Protein 1JUG (pdb70)

Radius of gyration: 13.47 Å; Cα contacts (8 Å, |Δi|>4): 226; chains: 1; bounding box: 31×28×38 Å

Sequence (125 aa):
KILKKQELCKNLVAQGMNGYQHITLPNWVCTAFHESSYNTRATNHHNTDGSTDYGILQINSRYWCHDGKTPGSKNACNISCSKLLDDDITDDLKCAKKIAGEAKGLTPWVAWKSKCRGHDLSKFKC

Solvent-accessible surface area: 6586 Å² total; per-residue (Å²): 93,102,6,150,67,100,60,3,5,161,37,2,86,76,36,46,0,89,39,68,59,168,12,67,19,33,27,2,0,1,0,2,80,59,36,10,61,24,43,0,152,21,78,78,125,40,153,73,20,1,8,25,18,0,1,5,20,2,24,0,59,101,38,0,87,38,59,132,14,79,44,45,133,45,41,25,126,26,53,1,74,102,0,45,53,73,84,4,36,37,2,0,111,6,0,64,89,7,0,26,109,43,151,14,7,68,64,12,107,11,27,95,69,113,2,166,85,98,104,39,80,172,23,140,54

Foldseek 3Di:
DQDDLVVVVVLCVVLVNDCLLYDHQLLVQQQLCQVAVSQLQDKDADPQRWMFGGSNRHIQQEDAPDPGGPNGNNNLVYHSVVSNDPDCNSVSVSVSVVCVVVSHDVVRPSSVVPPVPDDSPVNDD

Nearest PDB structures (foldseek):
  1jug-assembly1_A  TM=1.008E+00  e=1.472E-25  Tachyglossus aculeatus
  2war-assembly1_A  TM=9.709E-01  e=1.473E-15  Gallus gallus
  3ok0-assembly1_A  TM=9.715E-01  e=1.984E-15  Gallus gallus
  1ghl-assembly1_A  TM=9.747E-01  e=3.597E-15  Phasianus colchicus
  1ndg-assembly1_C  TM=9.599E-01  e=1.869E-15  Gallus gallus

Secondary structure (DSSP, 8-state):
-B--HHHHHHHHHHTT-TTBTTB-HHHHHHHHHHHHTTBTT-EEE-TTS-EEETTTTEETTTT-B-SS-TT---TT-SBGGGGSSS--HHHHHHHHHHHHHHTSSTT-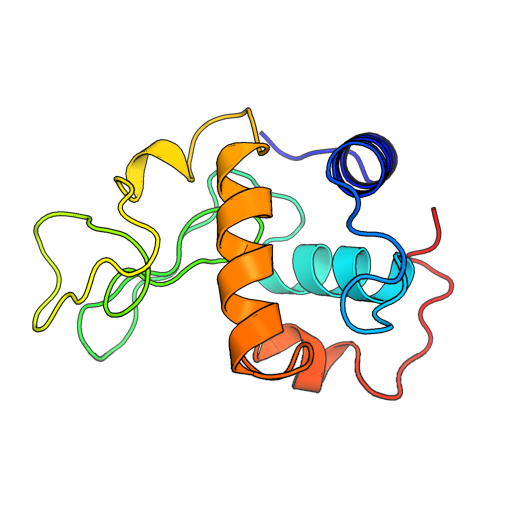HHHHHHTTTS--GGG--

InterPro domains:
  IPR000974 Glycoside hydrolase, family 22, lysozyme [PR00137] (2-20)
  IPR000974 Glycoside hydrolase, family 22, lysozyme [PR00137] (33-45)
  IPR000974 Glycoside hydrolase, family 22, lysozyme [PR00137] (70-80)
  IPR000974 Glycoside hydrolase, family 22, lysozyme [PR00137] (81-96)
  IPR000974 Glycoside hydrolase, family 22, lysozyme [PR00137] (103-112)
  IPR000974 Glycoside hydrolase, family 22, lysozyme [PR00137] (113-125)
  IPR001916 Glycoside hydrolase, family 22 [PF00062] (1-125)
  IPR001916 Glycoside hydrolase, family 22 [PR00135] (23-32)
  IPR001916 Glycoside hydrolase, family 22 [PR00135] (50-66)
  IPR001916 Glycoside hydrolase, family 22 [PR00135] (74-83)
  IPR001916 Glycoside hydrolase, family 22 [PR00135] (84-99)
  IPR001916 Glycoside hydrolase, family 22 [PR00135] (104-115)
  IPR001916 Glycoside hydrolase, family 22 [PS51348] (1-125)
  IPR001916 Glycoside hydrolase, family 22 [PTHR11407] (1-123)
  IPR001916 Glycoside hydrolase, family 22 [SM00263] (1-125)
  IPR019799 Glycoside hydrolase family 22 domain [PS00128] (76-94)
  IPR023346 Lysozyme-like domain superfamily [SSF53955] (1-124)

B-factor: mean 21.29, std 9.77, range [8.39, 70.62]

Structure (mmCIF, N/CA/C/O backbone):
data_1JUG
#
_entry.id   1JUG
#
_cell.length_a   37.120
_cell.length_b   41.980
_cell.length_c   38.090
_cell.angle_alpha   90.00
_cell.angle_beta   91.04
_cell.angle_gamma   90.00
#
_symmetry.space_group_name_H-M   'P 1 21 1'
#
loop_
_entity.id
_entity.type
_entity.pdbx_description
1 polymer LYSOZYME
2 non-polymer 'CALCIUM ION'
3 water water
#
loop_
_atom_site.group_PDB
_atom_site.id
_atom_site.type_symbol
_atom_site.label_atom_id
_atom_site.label_alt_id
_atom_site.label_comp_id
_atom_site.label_asym_id
_atom_site.label_entity_id
_atom_site.label_seq_id
_atom_site.pdbx_PDB_ins_code
_atom_site.Cartn_x
_atom_site.Cartn_y
_atom_site.Cartn_z
_atom_site.occupancy
_atom_site.B_iso_or_equiv
_atom_site.auth_seq_id
_atom_site.auth_comp_id
_atom_site.auth_asym_id
_atom_site.auth_atom_id
_atom_site.pdbx_PDB_model_num
ATOM 1 N N . LYS A 1 1 ? 18.260 9.755 49.476 1.00 26.39 1 LYS A N 1
ATOM 2 C CA . LYS A 1 1 ? 19.338 9.377 48.474 1.00 28.59 1 LYS A CA 1
ATOM 3 C C . LYS A 1 1 ? 18.864 9.582 47.039 1.00 27.20 1 LYS A C 1
ATOM 4 O O . LYS A 1 1 ? 17.648 9.437 46.816 1.00 26.99 1 LYS A O 1
ATOM 10 N N . ILE A 1 2 ? 19.713 9.967 46.070 1.00 25.29 2 ILE A N 1
ATOM 11 C CA . ILE A 1 2 ? 19.252 10.123 44.687 1.00 23.26 2 ILE A CA 1
ATOM 12 C C . ILE A 1 2 ? 19.870 8.944 43.970 1.00 24.16 2 ILE A C 1
ATOM 13 O O . ILE A 1 2 ? 21.073 9.061 43.734 1.00 25.86 2 ILE A O 1
ATOM 18 N N . LEU A 1 3 ? 19.215 7.836 43.713 1.00 24.77 3 LEU A N 1
ATOM 19 C CA . LEU A 1 3 ? 19.832 6.689 43.079 1.00 24.41 3 LEU A CA 1
ATOM 20 C C . LEU A 1 3 ? 20.308 6.971 41.654 1.00 24.89 3 LEU A C 1
ATOM 21 O O . LEU A 1 3 ? 19.775 7.784 40.935 1.00 24.35 3 LEU A O 1
ATOM 26 N N . LYS A 1 4 ? 21.298 6.200 41.280 1.00 25.60 4 LYS A N 1
ATOM 27 C CA . LYS A 1 4 ? 21.779 6.210 39.899 1.00 27.38 4 LYS A CA 1
ATOM 28 C C . LYS A 1 4 ? 20.824 5.310 39.144 1.00 26.40 4 LYS A C 1
ATOM 29 O O . LYS A 1 4 ? 20.346 4.338 39.765 1.00 25.92 4 LYS A O 1
ATOM 35 N N . LYS A 1 5 ? 20.548 5.514 37.869 1.00 24.69 5 LYS A N 1
ATOM 36 C CA . LYS A 1 5 ? 19.660 4.625 37.136 1.00 24.06 5 LYS A CA 1
ATOM 37 C C . LYS A 1 5 ? 20.143 3.190 37.212 1.00 24.36 5 LYS A C 1
ATOM 38 O O . LYS A 1 5 ? 19.311 2.250 37.309 1.00 23.24 5 LYS A O 1
ATOM 44 N N . GLN A 1 6 ? 21.463 2.896 37.258 1.00 26.31 6 GLN A N 1
ATOM 45 C CA . GLN A 1 6 ? 21.777 1.446 37.275 1.00 26.84 6 GLN A CA 1
ATOM 46 C C . GLN A 1 6 ? 21.574 0.824 38.635 1.00 25.05 6 GLN A C 1
ATOM 47 O O . GLN A 1 6 ? 21.299 -0.403 38.638 1.00 23.46 6 GLN A O 1
ATOM 53 N N . GLU A 1 7 ? 21.577 1.605 39.720 1.00 23.87 7 GLU A N 1
ATOM 54 C CA . GLU A 1 7 ? 21.258 0.955 41.006 1.00 24.45 7 GLU A CA 1
ATOM 55 C C . GLU A 1 7 ? 19.743 0.615 41.001 1.00 21.80 7 GLU A C 1
ATOM 56 O O . GLU A 1 7 ? 19.353 -0.465 41.454 1.00 18.54 7 GLU A O 1
ATOM 62 N N . LEU A 1 8 ? 18.993 1.567 40.410 1.00 19.48 8 LEU A N 1
ATOM 63 C C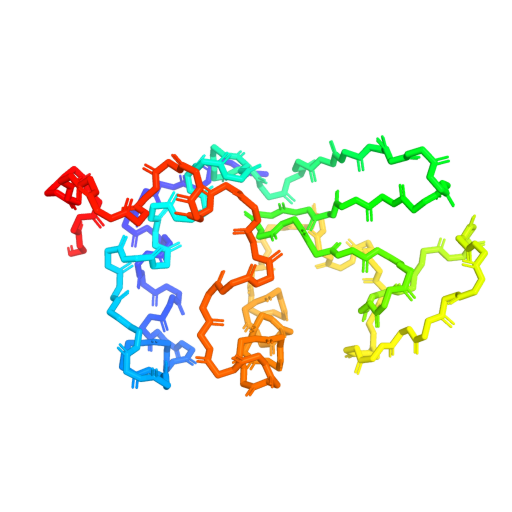A . LEU A 1 8 ? 17.542 1.364 40.314 1.00 19.08 8 LEU A CA 1
ATOM 64 C C . LEU A 1 8 ? 17.265 0.090 39.517 1.00 19.03 8 LEU A C 1
ATOM 65 O O . LEU A 1 8 ? 16.485 -0.753 39.901 1.00 17.01 8 LEU A O 1
ATOM 70 N N . CYS A 1 9 ? 17.912 -0.050 38.354 1.00 17.59 9 CYS A N 1
ATOM 71 C CA . CYS A 1 9 ? 17.754 -1.218 37.530 1.00 16.62 9 CYS A CA 1
ATOM 72 C C . CYS A 1 9 ? 18.140 -2.450 38.316 1.00 15.74 9 CYS A C 1
ATOM 73 O O . CYS A 1 9 ? 17.477 -3.469 38.152 1.00 14.04 9 CYS A O 1
ATOM 76 N N . LYS A 1 10 ? 19.225 -2.427 39.112 1.00 18.17 10 LYS A N 1
ATOM 77 C CA . LYS A 1 10 ? 19.549 -3.687 39.808 1.00 20.64 10 LYS A CA 1
ATOM 78 C C . LYS A 1 10 ? 18.465 -4.120 40.792 1.00 19.19 10 LYS A C 1
ATOM 79 O O . LYS A 1 10 ? 18.142 -5.310 40.909 1.00 19.32 10 LYS A O 1
ATOM 87 N N . ASN A 1 11 ? 17.954 -3.153 41.536 1.00 17.85 11 ASN A N 1
ATOM 88 C CA . ASN A 1 11 ? 16.860 -3.393 42.494 1.00 17.15 11 ASN A CA 1
ATOM 89 C C . ASN A 1 11 ? 15.598 -3.950 41.881 1.00 15.11 11 ASN A C 1
ATOM 90 O O . ASN A 1 11 ? 14.921 -4.861 42.363 1.00 15.68 11 ASN A O 1
ATOM 95 N N . LEU A 1 12 ? 15.161 -3.363 40.782 1.00 15.27 12 LEU A N 1
ATOM 96 C CA . LEU A 1 12 ? 14.002 -3.816 40.006 1.00 13.95 12 LEU A CA 1
ATOM 97 C C . LEU A 1 12 ? 14.113 -5.297 39.659 1.00 15.61 12 LEU A C 1
ATOM 98 O O . LEU A 1 12 ? 13.254 -6.174 39.887 1.00 14.71 12 LEU A O 1
ATOM 103 N N . VAL A 1 13 ? 15.270 -5.608 39.014 1.00 16.19 13 VAL A N 1
ATOM 104 C CA . VAL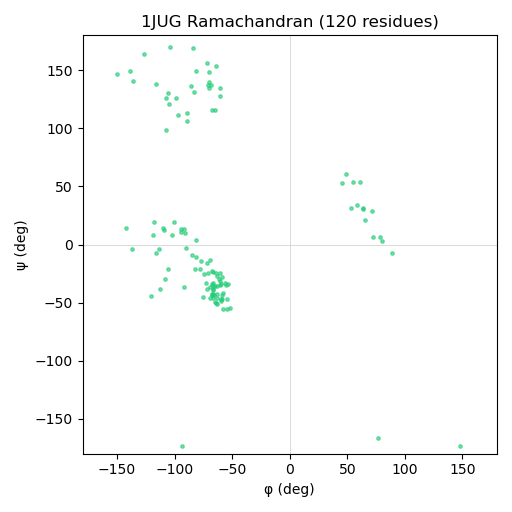 A 1 13 ? 15.551 -6.984 38.604 1.00 16.88 13 VAL A CA 1
ATOM 105 C C . VAL A 1 13 ? 15.563 -7.880 39.842 1.00 17.82 13 VAL A C 1
ATOM 106 O O . VAL A 1 13 ? 14.918 -8.949 39.822 1.00 18.04 13 VAL A O 1
ATOM 110 N N . ALA A 1 14 ? 16.271 -7.426 40.911 1.00 18.03 14 ALA A N 1
ATOM 111 C CA . ALA A 1 14 ? 16.310 -8.297 42.085 1.00 17.78 14 ALA A CA 1
ATOM 112 C C . ALA A 1 14 ? 14.940 -8.513 42.695 1.00 21.38 14 ALA A C 1
ATOM 113 O O . ALA A 1 14 ? 14.672 -9.598 43.249 1.00 20.71 14 ALA A O 1
ATOM 115 N N . GLN A 1 15 ? 13.991 -7.571 42.543 1.00 21.90 15 GLN A N 1
ATOM 116 C CA . GLN A 1 15 ? 12.645 -7.709 43.063 1.00 23.36 15 GLN A CA 1
ATOM 117 C C . GLN A 1 15 ? 11.682 -8.326 42.071 1.00 23.30 15 GLN A C 1
ATOM 118 O O . GLN A 1 15 ? 10.464 -8.329 42.252 1.00 21.88 15 GLN A O 1
ATOM 124 N N . GLY A 1 16 ? 12.183 -8.919 40.981 1.00 22.74 16 GLY A N 1
ATOM 125 C CA . GLY A 1 16 ? 11.375 -9.583 39.970 1.00 21.95 16 GLY A CA 1
ATOM 126 C C . GLY A 1 16 ? 10.429 -8.657 39.243 1.00 23.10 16 GLY A C 1
ATOM 127 O O . GLY A 1 16 ? 9.396 -9.080 38.739 1.00 22.90 16 GLY A O 1
ATOM 128 N N . MET A 1 17 ? 10.818 -7.375 39.078 1.00 23.80 17 MET A N 1
ATOM 129 C CA . MET A 1 17 ? 9.985 -6.355 38.453 1.00 23.53 17 MET A CA 1
ATOM 130 C C . MET A 1 17 ? 10.015 -6.348 36.941 1.00 22.08 17 MET A C 1
ATOM 131 O O . MET A 1 17 ? 9.034 -5.894 36.386 1.00 21.30 17 MET A O 1
ATOM 136 N N . ASN A 1 18 ? 11.045 -6.924 36.332 1.00 21.68 18 ASN A N 1
ATOM 137 C CA . ASN A 1 18 ? 11.068 -7.076 34.877 1.00 21.87 18 ASN A CA 1
ATOM 138 C C . ASN A 1 18 ? 9.963 -8.028 34.349 1.00 20.53 18 ASN A C 1
ATOM 139 O O . ASN A 1 18 ? 9.942 -9.216 34.703 1.00 19.93 18 ASN A O 1
ATOM 147 N N . GLY A 1 19 ? 9.025 -7.472 33.546 1.00 19.64 19 GLY A N 1
ATOM 148 C CA . GLY A 1 19 ? 7.939 -8.313 33.048 1.00 17.97 19 GLY A CA 1
ATOM 149 C C . GLY A 1 19 ? 6.808 -8.602 34.011 1.00 17.89 19 GLY A C 1
ATOM 150 O O . GLY A 1 19 ? 5.948 -9.469 33.710 1.00 18.51 19 GLY A O 1
ATOM 151 N N . TYR A 1 20 ? 6.779 -7.990 35.186 1.00 16.35 20 TYR A N 1
ATOM 152 C CA . TYR A 1 20 ? 5.722 -8.118 36.186 1.00 15.47 20 TYR A CA 1
ATOM 153 C C . TYR A 1 20 ? 4.476 -7.470 35.599 1.00 14.81 20 TYR A C 1
ATOM 154 O O . TYR A 1 20 ? 4.475 -6.272 35.305 1.00 15.09 20 TYR A O 1
ATOM 163 N N . GLN A 1 21 ? 3.394 -8.165 35.330 1.00 13.61 21 GLN A N 1
ATOM 164 C CA . GLN A 1 21 ? 2.241 -7.594 34.660 1.00 13.99 21 GLN A CA 1
ATOM 165 C C . GLN A 1 21 ? 2.636 -7.046 33.305 1.00 12.82 21 GLN A C 1
ATOM 166 O O . GLN A 1 21 ? 2.049 -6.117 32.745 1.00 12.15 21 GLN A O 1
ATOM 172 N N . HIS A 1 22 ? 3.594 -7.681 32.634 1.00 13.26 22 HIS A N 1
ATOM 173 C CA . HIS A 1 22 ? 4.152 -7.330 31.322 1.00 13.19 22 HIS A CA 1
ATOM 174 C C . HIS A 1 22 ? 4.655 -5.906 31.194 1.00 12.14 22 HIS A C 1
ATOM 175 O O . HIS A 1 22 ? 4.629 -5.207 30.192 1.00 11.90 22 HIS A O 1
ATOM 182 N N . ILE A 1 23 ? 5.152 -5.355 32.299 1.00 10.48 23 ILE A N 1
ATOM 183 C CA . ILE A 1 23 ? 5.725 -4.037 32.437 1.00 11.06 23 ILE A CA 1
ATOM 184 C C . ILE A 1 23 ? 7.241 -4.173 32.327 1.00 11.83 23 ILE A C 1
ATOM 185 O O . ILE A 1 23 ? 7.928 -4.751 33.186 1.00 14.12 23 ILE A O 1
ATOM 190 N N . THR A 1 24 ? 7.753 -3.646 31.244 1.00 12.55 24 THR A N 1
ATOM 191 C CA . THR A 1 24 ? 9.209 -3.643 31.020 1.00 14.10 24 THR A CA 1
ATOM 192 C C . THR A 1 24 ? 9.967 -2.660 31.922 1.00 13.87 24 THR A C 1
ATOM 193 O O . THR A 1 24 ? 9.478 -1.633 32.421 1.00 13.20 24 THR A O 1
ATOM 197 N N . LEU A 1 25 ? 11.253 -2.909 32.155 1.00 13.50 25 LEU A N 1
ATOM 198 C CA . LEU A 1 25 ? 12.096 -2.042 32.976 1.00 15.57 25 LEU A CA 1
ATOM 199 C C . LEU A 1 25 ? 12.167 -0.592 32.615 1.00 16.58 25 LEU A C 1
ATOM 200 O O . LEU A 1 25 ? 11.962 0.309 33.455 1.00 17.90 25 LEU A O 1
ATOM 205 N N . PRO A 1 26 ? 12.368 -0.228 31.334 1.00 17.00 26 PRO A N 1
ATOM 206 C CA . PRO A 1 26 ? 12.362 1.186 30.916 1.00 15.71 26 PRO A CA 1
ATOM 207 C C . PRO A 1 26 ? 11.100 1.882 31.365 1.00 14.26 26 PRO A C 1
ATOM 208 O O . PRO A 1 26 ? 11.214 3.051 31.623 1.00 13.32 26 PRO A O 1
ATOM 212 N N . ASN A 1 27 ? 9.938 1.254 31.423 1.00 12.85 27 ASN A N 1
ATOM 213 C CA . ASN A 1 27 ? 8.696 1.835 31.911 1.00 14.11 27 ASN A CA 1
ATOM 214 C C . ASN A 1 27 ? 8.736 2.129 33.414 1.00 11.43 27 ASN A C 1
ATOM 215 O O . ASN A 1 27 ? 8.279 3.202 33.823 1.00 11.19 27 ASN A O 1
ATOM 220 N N . TRP A 1 28 ? 9.283 1.174 34.171 1.00 11.39 28 TRP A N 1
ATOM 221 C CA . TRP A 1 28 ? 9.403 1.396 35.618 1.00 12.75 28 TRP A CA 1
ATOM 222 C C . TRP A 1 28 ? 10.402 2.536 35.896 1.00 14.46 28 TRP A C 1
ATOM 223 O O . TRP A 1 28 ? 10.174 3.327 36.825 1.00 13.42 28 TRP A O 1
ATOM 234 N N . VAL A 1 29 ? 11.547 2.527 35.154 1.00 12.56 29 VAL A N 1
ATOM 235 C CA . VAL A 1 29 ? 12.555 3.582 35.380 1.00 13.84 29 VAL A CA 1
ATOM 236 C C . VAL A 1 29 ? 12.059 4.966 34.992 1.00 12.89 29 VAL A C 1
ATOM 237 O O . VAL A 1 29 ? 12.250 5.985 35.699 1.00 12.06 29 VAL A O 1
ATOM 241 N N . CYS A 1 30 ? 11.365 5.070 33.815 1.00 11.99 30 CYS A N 1
ATOM 242 C CA . CYS A 1 30 ? 10.806 6.369 33.389 1.00 12.75 30 CYS A CA 1
ATOM 243 C C . CYS A 1 30 ? 9.803 6.930 34.383 1.00 11.98 30 CYS A C 1
ATOM 244 O O . CYS A 1 30 ? 9.559 8.135 34.558 1.00 13.29 30 CYS A O 1
ATOM 247 N N . THR A 1 31 ? 9.051 5.990 35.005 1.00 11.75 31 THR A N 1
ATOM 248 C CA . THR A 1 31 ? 8.066 6.331 36.006 1.00 11.78 31 THR A CA 1
ATOM 249 C C . THR A 1 31 ? 8.746 6.926 37.222 1.00 9.70 31 THR A C 1
ATOM 250 O O . THR A 1 31 ? 8.325 7.972 37.657 1.00 10.67 31 THR A O 1
ATOM 254 N N . ALA A 1 32 ? 9.762 6.244 37.691 1.00 10.71 32 ALA A N 1
ATOM 255 C CA . ALA A 1 32 ? 10.485 6.699 38.861 1.00 13.40 32 ALA A CA 1
ATOM 256 C C . ALA A 1 32 ? 11.227 8.016 38.530 1.00 14.05 32 ALA A C 1
ATOM 257 O O . ALA A 1 32 ? 11.318 8.840 39.431 1.00 12.65 32 ALA A O 1
ATOM 259 N N . PHE A 1 33 ? 11.690 8.183 37.278 1.00 13.96 33 PHE A N 1
ATOM 260 C CA . PHE A 1 33 ? 12.379 9.437 36.982 1.00 14.14 33 PHE A CA 1
ATOM 261 C C . PHE A 1 33 ? 11.404 10.604 36.994 1.00 13.92 33 PHE A C 1
ATOM 262 O O . PHE A 1 33 ? 11.603 11.634 37.648 1.00 12.91 33 PHE A O 1
ATOM 270 N N . HIS A 1 34 ? 10.246 10.436 36.341 1.00 12.82 34 HIS A N 1
AT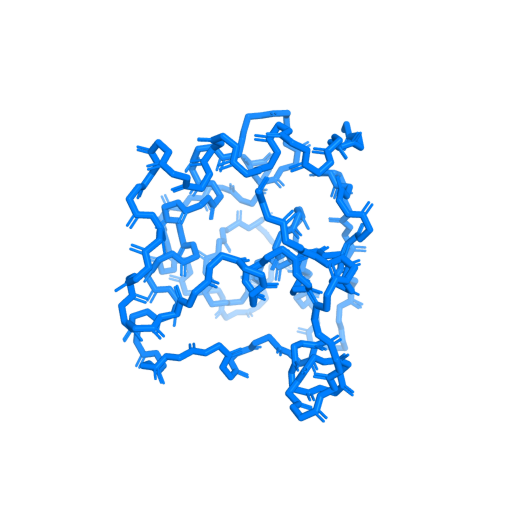OM 271 C CA . HIS A 1 34 ? 9.300 11.527 36.336 1.00 12.00 34 HIS A CA 1
ATOM 272 C C . HIS A 1 34 ? 8.549 11.740 37.631 1.00 14.73 34 HIS A C 1
ATOM 273 O O . HIS A 1 34 ? 8.097 12.846 37.947 1.00 14.80 34 HIS A O 1
ATOM 280 N N . GLU A 1 35 ? 8.381 10.735 38.473 1.00 14.04 35 GLU A N 1
ATOM 281 C CA . GLU A 1 35 ? 7.695 10.844 39.754 1.00 14.41 35 GLU A CA 1
ATOM 282 C C . GLU A 1 35 ? 8.548 11.547 40.804 1.00 13.69 35 GLU A C 1
ATOM 283 O O . GLU A 1 35 ? 8.059 12.357 41.570 1.00 12.66 35 GLU A O 1
ATOM 289 N N . SER A 1 36 ? 9.825 11.181 40.893 1.00 13.86 36 SER A N 1
ATOM 290 C CA . SER A 1 36 ? 10.680 11.638 41.947 1.00 15.13 36 SER A CA 1
ATOM 291 C C . SER A 1 36 ? 12.077 12.056 41.543 1.00 14.10 36 SER A C 1
ATOM 292 O O . SER A 1 36 ? 12.838 12.427 42.448 1.00 14.43 36 SER A O 1
ATOM 295 N N . SER A 1 37 ? 12.450 11.902 40.294 1.00 14.45 37 SER A N 1
ATOM 296 C CA . SER A 1 37 ? 13.840 12.222 39.893 1.00 15.98 37 SER A CA 1
ATOM 297 C C . SER A 1 37 ? 14.784 11.280 40.608 1.00 14.09 37 SER A C 1
ATOM 298 O O . SER A 1 37 ? 15.898 11.673 40.950 1.00 16.23 37 SER A O 1
ATOM 302 N N . TYR A 1 38 ? 14.352 10.065 40.895 1.00 12.72 38 TYR A N 1
ATOM 303 C CA . TYR A 1 38 ? 15.100 9.039 41.598 1.00 13.66 38 TYR A CA 1
ATOM 304 C C . TYR A 1 38 ? 15.407 9.399 43.055 1.00 13.37 38 TYR A C 1
ATOM 305 O O . TYR A 1 38 ? 16.320 8.775 43.638 1.00 13.23 38 TYR A O 1
ATOM 314 N N . ASN A 1 39 ? 14.629 10.327 43.617 1.00 12.89 39 ASN A N 1
ATOM 315 C CA . ASN A 1 39 ? 14.899 10.773 44.994 1.00 13.68 39 ASN A CA 1
ATOM 316 C C . ASN A 1 39 ? 14.173 9.931 46.021 1.00 14.20 39 ASN A C 1
ATOM 317 O O . ASN A 1 39 ? 12.927 10.033 46.005 1.00 13.76 39 ASN A O 1
ATOM 322 N N . THR A 1 40 ? 14.870 9.160 46.845 1.00 11.97 40 THR A N 1
ATOM 323 C CA . THR A 1 40 ? 14.199 8.313 47.812 1.00 14.66 40 THR A CA 1
ATOM 324 C C . THR A 1 40 ? 13.513 9.072 48.943 1.00 15.15 40 THR A C 1
ATOM 325 O O . THR A 1 40 ? 12.689 8.564 49.687 1.00 13.99 40 THR A O 1
ATOM 329 N N . ARG A 1 41 ? 13.786 10.336 49.108 1.00 16.49 41 ARG A N 1
ATOM 330 C CA . ARG A 1 41 ? 13.225 11.272 50.047 1.00 18.36 41 ARG A CA 1
ATOM 331 C C . ARG A 1 41 ? 12.196 12.195 49.411 1.00 18.35 41 ARG A C 1
ATOM 332 O O . ARG A 1 41 ? 11.759 13.118 50.126 1.00 18.15 41 ARG A O 1
ATOM 340 N N . ALA A 1 42 ? 11.785 11.964 48.155 1.00 15.78 42 ALA A N 1
ATOM 3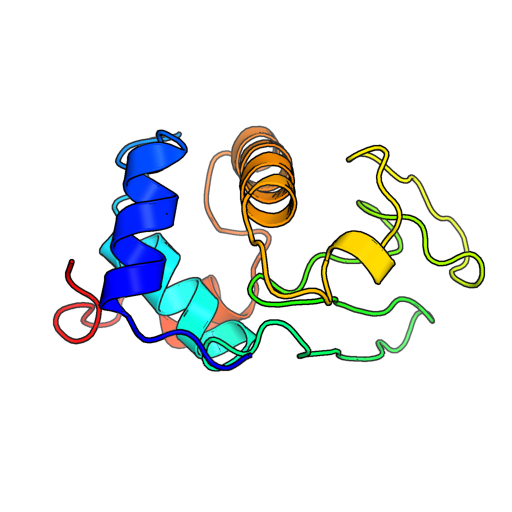41 C CA . ALA A 1 42 ? 10.800 12.887 47.572 1.00 15.91 42 ALA A CA 1
ATOM 342 C C . ALA A 1 42 ? 9.429 12.721 48.243 1.00 17.71 42 ALA A C 1
ATOM 343 O O . ALA A 1 42 ? 8.972 11.661 48.645 1.00 15.25 42 ALA A O 1
ATOM 345 N N . THR A 1 43 ? 8.741 13.848 48.496 1.00 16.59 43 THR A N 1
ATOM 346 C CA . THR A 1 43 ? 7.419 13.887 49.081 1.00 19.13 43 THR A CA 1
ATOM 347 C C . THR A 1 43 ? 6.557 14.957 48.371 1.00 19.03 43 THR A C 1
ATOM 348 O O . THR A 1 43 ? 7.101 15.964 47.859 1.00 19.59 43 THR A O 1
ATOM 352 N N . ASN A 1 44 ? 5.259 14.765 48.291 1.00 16.15 44 ASN A N 1
ATOM 353 C CA . ASN A 1 44 ? 4.344 15.675 47.649 1.00 15.99 44 ASN A CA 1
ATOM 354 C C . ASN A 1 44 ? 3.046 15.677 48.464 1.00 14.64 44 ASN A C 1
ATOM 355 O O . ASN A 1 44 ? 2.450 14.649 48.622 1.00 12.42 44 ASN A O 1
ATOM 360 N N A HIS A 1 45 ? 2.643 16.834 48.976 0.50 14.64 45 HIS A N 1
ATOM 361 N N B HIS A 1 45 ? 2.646 16.853 48.892 0.50 15.25 45 HIS A N 1
ATOM 362 C CA A HIS A 1 45 ? 1.442 16.975 49.793 0.50 15.60 45 HIS A CA 1
ATOM 363 C CA B HIS A 1 45 ? 1.466 17.082 49.702 0.50 17.06 45 HIS A CA 1
ATOM 364 C C A HIS A 1 45 ? 0.249 17.289 48.907 0.50 13.81 45 HIS A C 1
ATOM 365 C C B HIS A 1 45 ? 0.233 17.324 48.871 0.50 14.47 45 HIS A C 1
ATOM 366 O O A HIS A 1 45 ? 0.361 18.297 48.221 0.50 13.04 45 HIS A O 1
ATOM 367 O O B HIS A 1 45 ? 0.470 17.958 47.836 0.50 12.53 45 HIS A O 1
ATOM 380 N N . ASN A 1 46 ? -0.800 16.500 49.006 1.00 13.76 46 ASN A N 1
ATOM 381 C CA . ASN A 1 46 ? -1.949 16.676 48.113 1.00 13.69 46 ASN A CA 1
ATOM 382 C C . ASN A 1 46 ? -3.097 17.482 48.680 1.00 13.75 46 ASN A C 1
ATOM 383 O O . ASN A 1 46 ? -3.153 17.627 49.896 1.00 14.80 46 ASN A O 1
ATOM 388 N N . THR A 1 47 ? -4.083 17.896 47.909 1.00 13.43 47 THR A N 1
ATOM 389 C CA . THR A 1 47 ? -5.210 18.684 48.360 1.00 14.62 47 THR A CA 1
ATOM 390 C C . THR A 1 47 ? -6.134 17.947 49.297 1.00 14.00 47 THR A C 1
ATOM 391 O O . THR A 1 47 ? -6.838 18.593 50.054 1.00 13.01 47 THR A O 1
ATOM 395 N N . ASP A 1 48 ? -6.148 16.638 49.285 1.00 14.26 48 ASP A N 1
ATOM 396 C CA . ASP A 1 48 ? -7.016 15.879 50.156 1.00 13.57 48 ASP A CA 1
ATOM 397 C C . ASP A 1 48 ? -6.342 15.543 51.477 1.00 14.60 48 ASP A C 1
ATOM 398 O O . ASP A 1 48 ? -6.826 14.695 52.257 1.00 13.42 48 ASP A O 1
ATOM 403 N N . GLY A 1 49 ? -5.175 16.135 51.745 1.00 12.86 49 GLY A N 1
ATOM 404 C CA . GLY A 1 49 ? -4.457 15.909 52.993 1.00 13.25 49 GLY A CA 1
ATOM 405 C C . GLY A 1 49 ? -3.512 14.727 52.935 1.00 13.27 49 GLY A C 1
ATOM 406 O O . GLY A 1 49 ? -2.797 14.422 53.873 1.00 14.87 49 GLY A O 1
ATOM 407 N N . SER A 1 50 ? -3.540 13.959 51.847 1.00 13.04 50 SER A N 1
ATOM 408 C CA . SER A 1 50 ? -2.604 12.846 51.730 1.00 11.71 50 SER A CA 1
ATOM 409 C C . SER A 1 50 ? -1.314 13.462 51.194 1.00 12.79 50 SER A C 1
ATOM 410 O O . SER A 1 50 ? -1.148 14.585 50.706 1.00 10.65 50 SER A O 1
ATOM 413 N N . THR A 1 51 ? -0.267 12.622 51.246 1.00 14.03 51 THR A N 1
ATOM 414 C CA . THR A 1 51 ? 1.109 12.820 50.822 1.00 13.05 51 THR A CA 1
ATOM 415 C C . THR A 1 51 ? 1.603 11.571 50.062 1.00 13.84 51 THR A C 1
ATOM 416 O O . THR A 1 51 ? 1.220 10.425 50.300 1.00 11.35 51 THR A O 1
ATOM 420 N N . ASP A 1 52 ? 2.371 11.858 48.989 1.00 12.06 52 ASP A N 1
ATOM 421 C CA . ASP A 1 52 ? 3.052 10.854 48.171 1.00 12.50 52 ASP A CA 1
ATOM 422 C C . ASP A 1 52 ? 4.518 10.783 48.632 1.00 10.64 52 ASP A C 1
ATOM 423 O O . ASP A 1 52 ? 5.205 11.773 48.790 1.00 10.37 52 ASP A O 1
ATOM 428 N N . TYR A 1 53 ? 4.925 9.559 48.952 1.00 10.95 53 TYR A N 1
ATOM 429 C CA . TYR A 1 53 ? 6.227 9.325 49.521 1.00 11.05 53 TYR A CA 1
ATOM 430 C C . TYR A 1 53 ? 7.216 8.481 48.703 1.00 12.04 53 TYR A C 1
ATOM 431 O O . TYR A 1 53 ? 6.864 7.405 48.202 1.00 10.57 53 TYR A O 1
ATOM 440 N N . GLY A 1 54 ? 8.486 8.943 48.709 1.00 11.94 54 GLY A N 1
ATOM 441 C CA . GLY A 1 54 ? 9.596 8.216 48.158 1.00 10.82 54 GLY A CA 1
ATOM 442 C C . GLY A 1 54 ? 9.721 8.220 46.648 1.00 12.57 54 GLY A C 1
ATOM 443 O O . GLY A 1 54 ? 9.115 8.917 45.832 1.00 12.52 54 GLY A O 1
ATOM 444 N N . ILE A 1 55 ? 10.581 7.305 46.206 1.00 12.40 55 ILE A N 1
ATOM 445 C CA . ILE A 1 55 ? 10.961 7.154 44.802 1.00 13.60 55 ILE A CA 1
ATOM 446 C C . ILE A 1 55 ? 9.835 6.828 43.849 1.00 14.00 55 ILE A C 1
ATOM 447 O O . ILE A 1 55 ? 9.882 7.288 42.713 1.00 13.57 55 ILE A O 1
ATOM 452 N N . LEU A 1 56 ? 8.808 6.098 44.302 1.00 12.30 56 LEU A N 1
ATOM 453 C CA . LEU A 1 56 ? 7.662 5.789 43.464 1.00 11.98 56 LEU A CA 1
ATOM 454 C C . LEU A 1 56 ? 6.434 6.555 43.936 1.00 11.61 56 LEU A C 1
ATOM 455 O O . LEU A 1 56 ? 5.292 6.337 43.504 1.00 12.05 56 LEU A O 1
ATOM 460 N N . GLN A 1 57 ? 6.657 7.540 44.824 1.00 10.66 57 GLN A N 1
ATOM 461 C CA . GLN A 1 57 ? 5.563 8.429 45.257 1.00 11.55 57 GLN A CA 1
ATOM 462 C C . GLN A 1 57 ? 4.309 7.674 45.676 1.00 12.06 57 GLN A C 1
ATOM 463 O O . GLN A 1 57 ? 3.209 7.808 45.138 1.00 13.68 57 GLN A O 1
ATOM 469 N N . ILE A 1 58 ? 4.436 6.828 46.688 1.00 12.46 58 ILE A N 1
ATOM 470 C CA . ILE A 1 58 ? 3.344 5.967 47.179 1.00 12.03 58 ILE A CA 1
ATOM 471 C C . ILE A 1 58 ? 2.493 6.768 48.127 1.00 11.76 58 ILE A C 1
ATOM 472 O O . ILE A 1 58 ? 3.014 7.411 49.028 1.00 12.12 58 ILE A O 1
ATOM 477 N N . ASN A 1 59 ? 1.179 6.730 47.935 1.00 11.49 59 ASN A N 1
ATOM 478 C CA . ASN A 1 59 ? 0.250 7.608 48.623 1.00 12.17 59 ASN A CA 1
ATOM 479 C C . ASN A 1 59 ? -0.250 7.203 49.973 1.00 12.78 59 ASN A C 1
ATOM 480 O O . ASN A 1 59 ? -0.550 6.019 50.116 1.00 13.99 59 ASN A O 1
ATOM 485 N N . SER A 1 60 ? -0.318 8.102 50.962 1.00 12.09 60 SER A N 1
ATOM 486 C CA . SER A 1 60 ? -0.731 7.718 52.297 1.00 11.12 60 SER A CA 1
ATOM 487 C C . SER A 1 60 ? -2.210 7.589 52.596 1.00 13.90 60 SER A C 1
ATOM 488 O O . SER A 1 60 ? -2.603 7.344 53.745 1.00 13.69 60 SER A O 1
ATOM 491 N N . ARG A 1 61 ? -3.106 7.740 51.633 1.00 15.16 61 ARG A N 1
ATOM 492 C CA . ARG A 1 61 ? -4.538 7.558 51.848 1.00 16.98 61 ARG A CA 1
ATOM 493 C C . ARG A 1 61 ? -4.838 6.105 51.518 1.00 18.13 61 ARG A C 1
ATOM 494 O O . ARG A 1 61 ? -5.713 5.486 52.102 1.00 17.91 61 ARG A O 1
ATOM 502 N N . TYR A 1 62 ? -4.154 5.572 50.491 1.00 18.37 62 TYR A N 1
ATOM 503 C CA . TYR A 1 62 ? -4.487 4.170 50.170 1.00 19.86 62 TYR A CA 1
ATOM 504 C C . TYR A 1 62 ? -3.447 3.112 50.512 1.00 17.15 62 TYR A C 1
ATOM 505 O O . TYR A 1 62 ? -3.913 1.985 50.631 1.00 16.50 62 TYR A O 1
ATOM 514 N N . TRP A 1 63 ? -2.158 3.497 50.484 1.00 13.87 63 TRP A N 1
ATOM 515 C CA . TRP A 1 63 ? -1.163 2.448 50.564 1.00 12.67 63 TRP A CA 1
ATOM 516 C C . TRP A 1 63 ? -0.330 2.414 51.810 1.00 10.85 63 TRP A C 1
ATOM 517 O O . TRP A 1 63 ? -0.026 1.263 52.148 1.00 11.17 63 TRP A O 1
ATOM 528 N N . CYS A 1 64 ? 0.058 3.562 52.343 1.00 10.96 64 CYS A N 1
ATOM 529 C CA . CYS A 1 64 ? 0.943 3.500 53.525 1.00 12.51 64 CYS A CA 1
ATOM 530 C C . CYS A 1 64 ? 0.358 4.314 54.655 1.00 12.08 64 CYS A C 1
ATOM 531 O O . CYS A 1 64 ? -0.476 5.203 54.414 1.00 12.64 64 CYS A O 1
ATOM 534 N N . HIS A 1 65 ? 0.857 4.093 55.869 1.00 12.86 65 HIS A N 1
ATOM 535 C CA . HIS A 1 65 ? 0.275 4.866 56.991 1.00 15.61 65 HIS A CA 1
ATOM 536 C C . HIS A 1 65 ? 1.222 5.944 57.495 1.00 15.28 65 HIS A C 1
ATOM 537 O O . HIS A 1 65 ? 2.407 5.624 57.729 1.00 13.95 65 HIS A O 1
ATOM 544 N N . ASP A 1 66 ? 0.764 7.202 57.560 1.00 15.59 66 ASP A N 1
ATOM 545 C CA . ASP A 1 66 ? 1.634 8.261 58.065 1.00 16.94 66 ASP A CA 1
ATOM 546 C C . ASP A 1 66 ? 1.077 8.812 59.392 1.00 19.72 66 ASP A C 1
ATOM 547 O O . ASP A 1 66 ? 1.723 9.685 59.984 1.00 20.61 66 ASP A O 1
ATOM 552 N N . GLY A 1 67 ? -0.083 8.347 59.851 1.00 20.19 67 GLY A N 1
ATOM 553 C CA . GLY A 1 67 ? -0.622 8.851 61.093 1.00 22.40 67 GLY A CA 1
ATOM 554 C C . GLY A 1 67 ? -1.315 10.191 60.942 1.00 23.71 67 GLY A C 1
ATOM 555 O O . GLY A 1 67 ? -1.756 10.698 61.992 1.00 25.97 67 GLY A O 1
ATOM 556 N N . LYS A 1 68 ? -1.481 10.833 59.776 1.00 23.35 68 LYS A N 1
ATOM 557 C CA . LYS A 1 68 ? -2.137 12.143 59.699 1.00 21.01 68 LYS A CA 1
ATOM 558 C C . LYS A 1 68 ? -2.998 12.259 58.471 1.00 20.14 68 LYS A C 1
ATOM 559 O O . LYS A 1 68 ? -3.412 13.377 58.163 1.00 21.69 68 LYS A O 1
ATOM 565 N N . THR A 1 69 ? -3.310 11.174 57.795 1.00 19.90 69 THR A N 1
ATOM 566 C CA . THR A 1 69 ? -4.106 11.260 56.580 1.00 20.28 69 THR A CA 1
ATOM 567 C C . THR A 1 69 ? -5.512 10.772 56.831 1.00 23.73 69 THR A C 1
ATOM 568 O O . THR A 1 69 ? -5.596 9.653 57.292 1.00 24.42 69 THR A O 1
ATOM 572 N N . PRO A 1 70 ? -6.516 11.534 56.432 1.00 25.78 70 PRO A N 1
ATOM 573 C CA . PRO A 1 70 ? -7.883 11.133 56.600 1.00 27.63 70 PRO A CA 1
ATOM 574 C C . PRO A 1 70 ? -8.257 9.979 55.686 1.00 27.94 70 PRO A C 1
ATOM 575 O O . PRO A 1 70 ? -7.892 9.984 54.497 1.00 30.63 70 PRO A O 1
ATOM 579 N N . GLY A 1 71 ? -8.939 9.004 56.257 1.00 27.97 71 GLY A N 1
ATOM 580 C CA . GLY A 1 71 ? -9.379 7.867 55.464 1.00 29.25 71 GLY A CA 1
ATOM 581 C C . GLY A 1 71 ? -8.271 6.916 55.018 1.00 28.20 71 GLY A C 1
ATOM 582 O O . GLY A 1 71 ? -8.412 6.255 53.982 1.00 30.07 71 GLY A O 1
ATOM 583 N N . SER A 1 72 ? -7.210 6.815 55.788 1.00 26.09 72 SER A N 1
ATOM 584 C CA . SER A 1 72 ? -6.108 5.931 55.410 1.00 25.50 72 SER A CA 1
ATOM 585 C C . SER A 1 72 ? -6.530 4.472 55.294 1.00 25.20 72 SER A C 1
ATOM 586 O O . SER A 1 72 ? -7.306 3.960 56.142 1.00 24.13 72 SER A O 1
ATOM 589 N N . LYS A 1 73 ? -6.145 3.727 54.261 1.00 22.81 73 LYS A N 1
ATOM 590 C CA . LYS A 1 73 ? -6.449 2.314 54.131 1.00 21.25 73 LYS A CA 1
ATOM 591 C C . LYS A 1 73 ? -5.190 1.526 54.420 1.00 23.31 73 LYS A C 1
ATOM 592 O O . LYS A 1 73 ? -5.344 0.349 54.768 1.00 24.80 73 LYS A O 1
ATOM 598 N N . ASN A 1 74 ? -3.981 2.072 54.329 1.00 19.46 74 ASN A N 1
ATOM 599 C CA . ASN A 1 74 ? -2.778 1.304 54.613 1.00 17.91 74 ASN A CA 1
ATOM 600 C C . ASN A 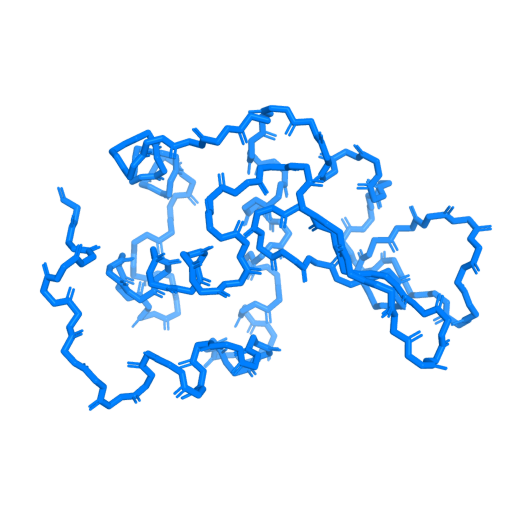1 74 ? -2.770 -0.082 53.964 1.00 16.29 74 ASN A C 1
ATOM 601 O O . ASN A 1 74 ? -2.468 -1.103 54.571 1.00 15.49 74 ASN A O 1
ATOM 606 N N . ALA A 1 75 ? -3.004 -0.117 52.664 1.00 13.80 75 ALA A N 1
ATOM 607 C CA . ALA A 1 75 ? -3.087 -1.405 51.960 1.00 15.87 75 ALA A CA 1
ATOM 608 C C . ALA A 1 75 ? -1.745 -2.118 51.813 1.00 14.78 75 ALA A C 1
ATOM 609 O O . ALA A 1 75 ? -1.727 -3.387 51.796 1.00 15.19 75 ALA A O 1
ATOM 611 N N . CYS A 1 76 ? -0.614 -1.382 51.845 1.00 12.19 76 CYS A N 1
ATOM 612 C CA . CYS A 1 76 ? 0.659 -2.096 51.808 1.00 11.17 76 CYS A CA 1
ATOM 613 C C . CYS A 1 76 ? 1.090 -2.532 53.184 1.00 13.59 76 CYS A C 1
ATOM 614 O O . CYS A 1 76 ? 2.082 -3.233 53.349 1.00 12.86 76 CYS A O 1
ATOM 617 N N . ASN A 1 77 ? 0.409 -2.089 54.230 1.00 12.96 77 ASN A N 1
ATOM 618 C CA . ASN A 1 77 ? 0.664 -2.444 55.620 1.00 14.23 77 ASN A CA 1
ATOM 619 C C . ASN A 1 77 ? 2.066 -2.004 56.014 1.00 14.82 77 ASN A C 1
ATOM 620 O O . ASN A 1 77 ? 2.892 -2.764 56.512 1.00 14.08 77 ASN A O 1
ATOM 625 N N . ILE A 1 78 ? 2.334 -0.696 55.778 1.00 15.43 78 ILE A N 1
ATOM 626 C CA . ILE A 1 78 ? 3.693 -0.218 56.024 1.00 14.86 78 ILE A CA 1
ATOM 627 C C . ILE A 1 78 ? 3.691 1.236 56.423 1.00 15.00 78 ILE A C 1
ATOM 628 O O . ILE A 1 78 ? 2.829 1.974 55.941 1.00 15.56 78 ILE A O 1
ATOM 633 N N . SER A 1 79 ? 4.642 1.592 57.295 1.00 13.56 79 SER A N 1
ATOM 634 C CA . SER A 1 79 ? 4.696 3.020 57.644 1.00 13.27 79 SER A CA 1
ATOM 635 C C . SER A 1 79 ? 5.201 3.784 56.458 1.00 11.46 79 SER A C 1
ATOM 636 O O . SER A 1 79 ? 6.208 3.338 55.906 1.00 11.11 79 SER A O 1
ATOM 639 N N . CYS A 1 80 ? 4.635 4.922 56.118 1.00 13.41 80 CYS A N 1
ATOM 640 C CA . CYS A 1 80 ? 5.158 5.743 54.992 1.00 13.56 80 CYS A CA 1
ATOM 641 C C . CYS A 1 80 ? 6.616 6.161 55.194 1.00 13.58 80 CYS A C 1
ATOM 642 O O . CYS A 1 80 ? 7.338 6.348 54.206 1.00 10.52 80 CYS A O 1
ATOM 645 N N . SER A 1 81 ? 7.070 6.286 56.451 1.00 12.61 81 SER A N 1
ATOM 646 C CA . SER A 1 81 ? 8.434 6.644 56.799 1.00 12.96 81 SER A CA 1
ATOM 647 C C . SER A 1 81 ? 9.419 5.635 56.264 1.00 13.75 81 SER A C 1
ATOM 648 O O . SER A 1 81 ? 10.590 6.007 56.018 1.00 14.47 81 SER A O 1
ATOM 651 N N . LYS A 1 82 ? 8.978 4.393 56.033 1.00 13.50 82 LYS A N 1
ATOM 652 C CA . LYS A 1 82 ? 9.814 3.318 55.517 1.00 15.06 82 LYS A CA 1
ATOM 653 C C . LYS A 1 82 ? 10.008 3.538 54.008 1.00 15.71 82 LYS A C 1
ATOM 654 O O . LYS A 1 82 ? 10.777 2.855 53.344 1.00 15.89 82 LYS A O 1
ATOM 660 N N . LEU A 1 83 ? 9.189 4.420 53.442 1.00 15.22 83 LEU A N 1
ATOM 661 C CA . LEU A 1 83 ? 9.334 4.779 52.030 1.00 14.44 83 LEU A CA 1
ATOM 662 C C . LEU A 1 83 ? 10.184 6.044 51.869 1.00 13.07 83 LEU A C 1
ATOM 663 O O . LEU A 1 83 ? 10.216 6.549 50.742 1.00 12.18 83 LEU A O 1
ATOM 668 N N . LEU A 1 84 ? 10.858 6.558 52.889 1.00 12.57 84 LEU A N 1
ATOM 669 C CA . LEU A 1 84 ? 11.723 7.733 52.761 1.00 16.12 84 LEU A CA 1
ATOM 670 C C . LEU A 1 84 ? 13.195 7.470 53.102 1.00 18.67 84 LEU A C 1
ATOM 671 O O . LEU A 1 84 ? 14.077 8.310 53.248 1.00 19.96 84 LEU A O 1
ATOM 676 N N . ASP A 1 85 ? 13.468 6.169 53.295 1.00 21.49 85 ASP A N 1
ATOM 677 C CA . ASP A 1 85 ? 14.850 5.765 53.613 1.00 21.36 85 ASP A CA 1
ATOM 678 C C . ASP A 1 85 ? 15.561 5.392 52.291 1.00 21.06 85 ASP A C 1
ATOM 679 O O . ASP A 1 85 ? 15.042 5.609 51.196 1.00 17.88 85 ASP A O 1
ATOM 684 N N . ASP A 1 86 ? 16.785 4.881 52.449 1.00 20.70 86 ASP A N 1
ATOM 685 C CA . ASP A 1 86 ? 17.628 4.550 51.317 1.00 22.04 86 ASP A CA 1
ATOM 686 C C . ASP A 1 86 ? 17.462 3.134 50.828 1.00 22.27 86 ASP A C 1
ATOM 687 O O . ASP A 1 86 ? 18.042 2.825 49.740 1.00 24.47 86 ASP A O 1
ATOM 692 N N . ASP A 1 87 ? 16.665 2.266 51.427 1.00 18.76 87 ASP A N 1
ATOM 693 C CA . ASP A 1 87 ? 16.523 0.942 50.822 1.00 18.19 87 ASP A CA 1
ATOM 694 C C . ASP A 1 87 ? 15.159 0.863 50.130 1.00 18.60 87 ASP A C 1
ATOM 695 O O . ASP A 1 87 ? 14.200 1.067 50.861 1.00 18.86 87 ASP A O 1
ATOM 700 N N . ILE A 1 88 ? 15.054 0.617 48.837 1.00 15.41 88 ILE A N 1
ATOM 701 C CA . ILE A 1 88 ? 13.819 0.605 48.127 1.00 15.49 88 ILE A CA 1
ATOM 702 C C . ILE A 1 88 ? 13.186 -0.767 47.992 1.00 16.19 88 ILE A C 1
ATOM 703 O O . ILE A 1 88 ? 12.191 -0.895 47.262 1.00 16.92 88 ILE A O 1
ATOM 708 N N . THR A 1 89 ? 13.671 -1.728 48.758 1.00 14.26 89 THR A N 1
ATOM 709 C CA . THR A 1 89 ? 13.103 -3.049 48.714 1.00 15.12 89 THR A CA 1
ATOM 710 C C . THR A 1 89 ? 11.622 -3.026 49.052 1.00 13.41 89 THR A C 1
ATOM 711 O O . THR A 1 89 ? 10.781 -3.537 48.312 1.00 13.46 89 THR A O 1
ATOM 715 N N . ASP A 1 90 ? 11.260 -2.483 50.195 1.00 14.87 90 ASP A N 1
ATOM 716 C CA . ASP A 1 90 ? 9.829 -2.460 50.630 1.00 14.10 90 ASP A CA 1
ATOM 717 C C . ASP A 1 90 ? 8.987 -1.550 49.747 1.00 13.38 90 ASP A C 1
ATOM 718 O O . ASP A 1 90 ? 7.849 -1.923 49.449 1.00 12.39 90 ASP A O 1
ATOM 723 N N . ASP A 1 91 ? 9.605 -0.440 49.263 1.00 12.62 91 ASP A N 1
ATOM 724 C CA . ASP A 1 91 ? 8.968 0.454 48.304 1.00 12.09 91 ASP A CA 1
ATOM 725 C C . ASP A 1 91 ? 8.567 -0.272 47.003 1.00 13.55 91 ASP A C 1
ATOM 726 O O . ASP A 1 91 ? 7.438 -0.168 46.466 1.00 11.80 91 ASP A O 1
ATOM 731 N N . LEU A 1 92 ? 9.502 -1.104 46.533 1.00 11.74 92 LEU A N 1
ATOM 732 C CA . LEU A 1 92 ? 9.231 -1.901 45.333 1.00 12.96 92 LEU A CA 1
ATOM 733 C C . LEU A 1 92 ? 8.206 -3.008 45.484 1.00 12.10 92 LEU A C 1
ATOM 734 O O . LEU A 1 92 ? 7.357 -3.327 44.645 1.00 11.20 92 LEU A O 1
ATOM 739 N N . LYS A 1 93 ? 8.228 -3.631 46.660 1.00 11.77 93 LYS A N 1
ATOM 740 C CA . LYS A 1 93 ? 7.237 -4.620 47.007 1.00 13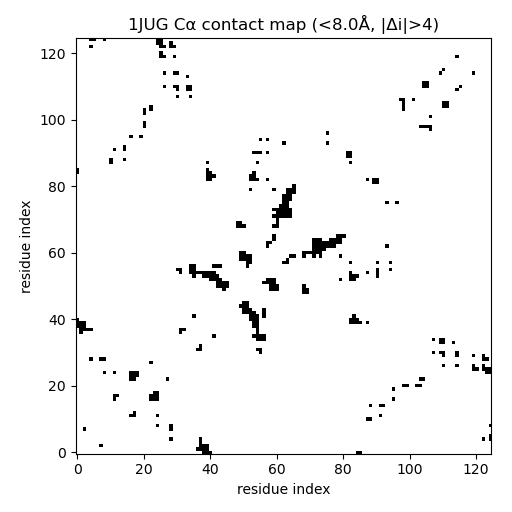.14 93 LYS A CA 1
ATOM 741 C C . LYS A 1 93 ? 5.871 -3.963 47.139 1.00 13.91 93 LYS A C 1
ATOM 742 O O . LYS A 1 93 ? 4.891 -4.649 46.786 1.00 15.57 93 LYS A O 1
ATOM 748 N N . CYS A 1 94 ? 5.732 -2.775 47.665 1.00 12.03 94 CYS A N 1
ATOM 749 C CA . CYS A 1 94 ? 4.435 -2.104 47.703 1.00 11.39 94 CYS A CA 1
ATOM 750 C C . CYS A 1 94 ? 3.976 -1.753 46.290 1.00 12.80 94 CYS A C 1
ATOM 751 O O . CYS A 1 94 ? 2.821 -2.028 45.866 1.00 13.39 94 CYS A O 1
ATOM 754 N N . ALA A 1 95 ? 4.845 -1.194 45.454 1.00 12.68 95 ALA A N 1
ATOM 755 C CA . ALA A 1 95 ? 4.547 -0.864 44.074 1.00 12.90 95 ALA A CA 1
ATOM 756 C C . ALA A 1 95 ? 4.044 -2.072 43.320 1.00 12.17 95 ALA A C 1
ATOM 757 O O . ALA A 1 95 ? 3.226 -1.910 42.425 1.00 13.33 95 ALA A O 1
ATOM 759 N N . LYS A 1 96 ? 4.538 -3.291 43.599 1.00 14.29 96 LYS A N 1
ATOM 760 C CA . LYS A 1 96 ? 4.020 -4.453 42.905 1.00 16.33 96 LYS A CA 1
ATOM 761 C C . LYS A 1 96 ? 2.535 -4.672 43.203 1.00 17.83 96 LYS A C 1
ATOM 762 O O . LYS A 1 96 ? 1.774 -5.166 42.370 1.00 18.94 96 LYS A O 1
ATOM 768 N N . LYS A 1 97 ? 2.098 -4.385 44.416 1.00 16.64 97 LYS A N 1
ATOM 769 C CA . LYS A 1 97 ? 0.722 -4.502 44.851 1.00 18.51 97 LYS A CA 1
ATOM 770 C C . LYS A 1 97 ? -0.128 -3.472 44.117 1.00 16.83 97 LYS A C 1
ATOM 771 O O . LYS A 1 97 ? -1.182 -3.803 43.602 1.00 17.44 97 LYS A O 1
ATOM 777 N N . ILE A 1 98 ? 0.387 -2.248 43.982 1.00 14.70 98 ILE A N 1
ATOM 778 C CA . ILE A 1 98 ? -0.337 -1.181 43.315 1.00 15.12 98 ILE A CA 1
ATOM 779 C C . ILE A 1 98 ? -0.597 -1.468 41.835 1.00 18.17 98 ILE A C 1
ATOM 780 O O . ILE A 1 98 ? -1.695 -1.326 41.248 1.00 16.97 98 ILE A O 1
ATOM 785 N N . ALA A 1 99 ? 0.505 -1.843 41.170 1.00 17.55 99 ALA A N 1
ATOM 786 C CA . ALA A 1 99 ? 0.531 -2.197 39.761 1.00 18.65 99 ALA A CA 1
ATOM 787 C C . ALA A 1 99 ? -0.254 -3.472 39.516 1.00 17.36 99 ALA A C 1
ATOM 788 O O . ALA A 1 99 ? -0.911 -3.592 38.492 1.00 18.61 99 ALA A O 1
ATOM 790 N N . GLY A 1 100 ? -0.176 -4.454 40.391 1.00 17.83 100 GLY A N 1
ATOM 791 C CA . GLY A 1 100 ? -0.962 -5.664 40.264 1.00 18.06 100 GLY A CA 1
ATOM 792 C C . GLY A 1 100 ? -2.449 -5.330 40.360 1.00 20.01 100 GLY A C 1
ATOM 793 O O . GLY A 1 100 ? -3.197 -5.836 39.490 1.00 21.96 100 GLY A O 1
ATOM 794 N N . GLU A 1 101 ? -2.932 -4.523 41.297 1.00 20.08 101 GLU A N 1
ATOM 795 C CA . GLU A 1 101 ? -4.386 -4.237 41.291 1.00 23.10 101 GLU A CA 1
ATOM 796 C C . GLU A 1 101 ? -4.854 -3.433 40.090 1.00 24.84 101 GLU A C 1
ATOM 797 O O . GLU A 1 101 ? -5.938 -3.719 39.529 1.00 25.89 101 GLU A O 1
ATOM 803 N N . ALA A 1 102 ? -4.044 -2.491 39.601 1.00 21.72 102 ALA A N 1
ATOM 804 C CA . ALA A 1 102 ? -4.432 -1.737 38.415 1.00 21.66 102 ALA A CA 1
ATOM 805 C C . ALA A 1 102 ? -4.191 -2.424 37.077 1.00 21.57 102 ALA A C 1
ATOM 806 O O . ALA A 1 102 ? -4.542 -1.975 35.985 1.00 23.23 102 ALA A O 1
ATOM 808 N N . LYS A 1 103 ? -3.478 -3.509 37.043 1.00 20.05 103 LYS A N 1
ATOM 809 C CA . LYS A 1 103 ? -3.007 -4.282 35.920 1.00 22.64 103 LYS A CA 1
ATOM 810 C C . LYS A 1 103 ? -2.212 -3.334 34.983 1.00 20.97 103 LYS A C 1
ATOM 811 O O . LYS A 1 103 ? -2.435 -3.246 33.780 1.00 20.20 103 LYS A O 1
ATOM 820 N N . GLY A 1 104 ? -1.221 -2.639 35.578 1.00 17.84 104 GLY A N 1
ATOM 821 C CA . GLY A 1 104 ? -0.473 -1.707 34.721 1.00 15.92 104 GLY A CA 1
ATOM 822 C C . GLY A 1 104 ? -0.030 -0.545 35.561 1.00 15.51 104 GLY A C 1
ATOM 823 O O . GLY A 1 104 ? -0.225 -0.443 36.787 1.00 15.31 104 GLY A O 1
ATOM 824 N N . LEU A 1 105 ? 0.536 0.440 34.838 1.00 14.65 105 LEU A N 1
ATOM 825 C CA . LEU A 1 105 ? 1.155 1.579 35.477 1.00 14.18 105 LEU A CA 1
ATOM 826 C C . LEU A 1 105 ? 0.306 2.815 35.508 1.00 13.97 105 LEU A C 1
ATOM 827 O O . LEU A 1 105 ? 0.746 3.868 35.971 1.00 13.29 105 LEU A O 1
ATOM 832 N N . THR A 1 106 ? -1.014 2.626 35.324 1.00 16.38 106 THR A N 1
ATOM 833 C CA . THR A 1 106 ? -1.973 3.717 35.387 1.00 17.56 106 THR A CA 1
ATOM 834 C C . THR A 1 106 ? -2.149 4.447 36.699 1.00 16.36 106 THR A C 1
ATOM 835 O O . THR A 1 106 ? -2.412 5.664 36.663 1.00 17.23 106 THR A O 1
ATOM 839 N N . PRO A 1 107 ? -1.863 3.886 37.866 1.00 16.47 107 PRO A N 1
ATOM 840 C CA . PRO A 1 107 ? -1.958 4.642 39.113 1.00 15.78 107 PRO A CA 1
ATOM 841 C C . PRO A 1 107 ? -1.008 5.830 39.130 1.00 16.13 107 PRO A C 1
ATOM 842 O O . PRO A 1 107 ? -1.273 6.809 39.831 1.00 15.67 107 PRO A O 1
ATOM 846 N N . TRP A 1 108 ? 0.133 5.738 38.428 1.00 13.72 108 TRP A N 1
ATOM 847 C CA . TRP A 1 108 ? 1.129 6.791 38.426 1.00 15.36 108 TRP A CA 1
ATOM 848 C C . TRP A 1 108 ? 0.829 7.791 37.319 1.00 16.31 108 TRP A C 1
ATOM 849 O O . TRP A 1 108 ? 1.108 7.471 36.176 1.00 16.25 108 TRP A O 1
ATOM 860 N N . VAL A 1 109 ? 0.347 8.970 37.699 1.00 18.85 109 VAL A N 1
ATOM 861 C CA . VAL A 1 109 ? 0.041 10.082 36.805 1.00 21.24 109 VAL A CA 1
ATOM 862 C C . VAL A 1 109 ? 1.253 10.583 36.009 1.00 21.80 109 VAL A C 1
ATOM 863 O O . VAL A 1 109 ? 1.049 10.911 34.835 1.00 22.94 109 VAL A O 1
ATOM 867 N N . ALA A 1 110 ? 2.492 10.568 36.530 1.00 21.55 110 ALA A N 1
ATOM 868 C CA . ALA A 1 110 ? 3.663 10.857 35.703 1.00 21.31 110 ALA A CA 1
ATOM 869 C C . ALA A 1 110 ? 3.920 9.828 34.599 1.00 21.78 110 ALA A C 1
ATOM 870 O O . ALA A 1 110 ? 4.395 10.244 33.540 1.00 22.82 110 ALA A O 1
ATOM 872 N N . TRP A 1 111 ? 3.679 8.518 34.783 1.00 20.93 111 TRP A N 1
ATOM 873 C CA . TRP A 1 111 ? 3.908 7.572 33.738 1.00 22.67 111 TRP A CA 1
ATOM 874 C C . TRP A 1 111 ? 2.993 7.859 32.544 1.00 25.49 111 TRP A C 1
ATOM 875 O O . TRP A 1 111 ? 3.362 7.789 31.372 1.00 25.90 111 TRP A O 1
ATOM 886 N N . LYS A 1 112 ? 1.703 7.994 32.850 1.00 26.18 112 LYS A N 1
ATOM 887 C CA . LYS A 1 112 ? 0.721 8.313 31.823 1.00 27.83 112 LYS A CA 1
ATOM 888 C C . LYS A 1 112 ? 1.160 9.591 31.092 1.00 28.15 112 LYS A C 1
ATOM 889 O O . LYS A 1 112 ? 1.372 9.616 29.882 1.00 30.32 112 LYS A O 1
ATOM 895 N N . SER A 1 113 ? 1.389 10.697 31.798 1.00 27.11 113 SER A N 1
ATOM 896 C CA . SER A 1 113 ? 1.683 11.957 31.137 1.00 26.69 113 SER A CA 1
ATOM 897 C C . SER A 1 113 ? 3.063 12.046 30.504 1.00 26.32 113 SER A C 1
ATOM 898 O O . SER A 1 113 ? 3.205 12.736 29.501 1.00 26.26 113 SER A O 1
ATOM 902 N N . LYS A 1 114 ? 4.096 11.432 31.043 1.00 25.02 114 LYS A N 1
ATOM 903 C CA . LYS A 1 114 ? 5.438 11.635 30.529 1.00 24.57 114 LYS A CA 1
ATOM 904 C C . LYS A 1 114 ? 6.113 10.409 29.942 1.00 25.23 114 LYS A C 1
ATOM 905 O O . LYS A 1 114 ? 7.213 10.548 29.372 1.00 23.92 114 LYS A O 1
ATOM 914 N N . CYS A 1 115 ? 5.507 9.223 30.074 1.00 23.47 115 CYS A N 1
ATOM 915 C CA . CYS A 1 115 ? 6.105 8.010 29.594 1.00 23.32 115 CYS A CA 1
ATOM 916 C C . CYS A 1 115 ? 5.244 7.303 28.556 1.00 27.20 115 CYS A C 1
ATOM 917 O O . CYS A 1 115 ? 5.902 6.806 27.629 1.00 27.82 115 CYS A O 1
ATOM 920 N N . ARG A 1 116 ? 3.929 7.216 28.808 1.00 28.72 116 ARG A N 1
ATOM 921 C CA . ARG A 1 116 ? 3.116 6.491 27.843 1.00 31.88 116 ARG A CA 1
ATOM 922 C C . ARG A 1 116 ? 3.216 7.183 26.480 1.00 31.98 116 ARG A C 1
ATOM 923 O O . ARG A 1 116 ? 3.069 8.391 26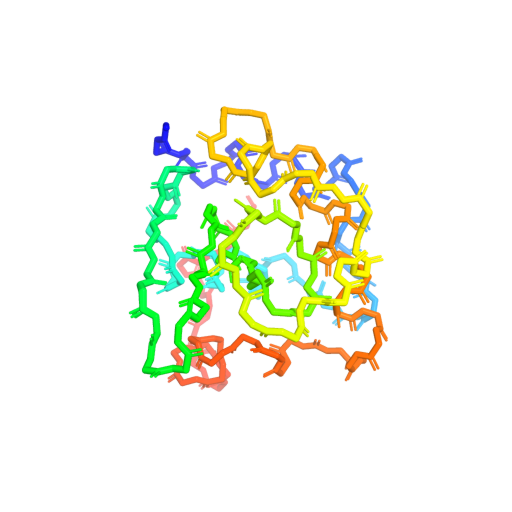.440 1.00 29.98 116 ARG A O 1
ATOM 931 N N . GLY A 1 117 ? 3.554 6.399 25.449 1.00 33.05 117 GLY A N 1
ATOM 932 C CA . GLY A 1 117 ? 3.706 6.859 24.079 1.00 35.53 117 GLY A CA 1
ATOM 933 C C . GLY A 1 117 ? 4.938 7.706 23.756 1.00 36.27 117 GLY A C 1
ATOM 934 O O . GLY A 1 117 ? 5.095 8.237 22.646 1.00 37.49 117 GLY A O 1
ATOM 935 N N . HIS A 1 118 ? 5.886 7.895 24.677 1.00 33.99 118 HIS A N 1
ATOM 936 C CA . HIS A 1 118 ? 7.066 8.685 24.447 1.00 31.51 118 HIS A CA 1
ATOM 937 C C . HIS A 1 118 ? 8.216 7.719 24.242 1.00 29.49 118 HIS A C 1
ATOM 938 O O . HIS A 1 118 ? 8.019 6.547 24.425 1.00 28.41 118 HIS A O 1
ATOM 945 N N . ASP A 1 119 ? 9.354 8.168 23.826 1.00 28.07 119 ASP A N 1
ATOM 946 C CA . ASP A 1 119 ? 10.553 7.361 23.621 1.00 29.60 119 ASP A CA 1
ATOM 947 C C . ASP A 1 119 ? 11.109 6.868 24.940 1.00 28.26 119 ASP A C 1
ATOM 948 O O . ASP A 1 119 ? 11.193 7.741 25.830 1.00 31.54 119 ASP A O 1
ATOM 953 N N . LEU A 1 120 ? 11.559 5.667 25.168 1.00 25.20 120 LEU A N 1
ATOM 954 C CA . LEU A 1 120 ? 12.030 5.368 26.517 1.00 24.94 120 LEU A CA 1
ATOM 955 C C . LEU A 1 120 ? 13.494 5.023 26.418 1.00 26.28 120 LEU A C 1
ATOM 956 O O . LEU A 1 120 ? 14.014 4.297 27.288 1.00 25.68 120 LEU A O 1
ATOM 961 N N . SER A 1 121 ? 14.129 5.439 25.287 1.00 26.54 121 SER A N 1
ATOM 962 C CA . SER A 1 121 ? 15.508 4.943 25.104 1.00 27.14 121 SER A CA 1
ATOM 963 C C . SER A 1 121 ? 16.488 5.473 26.127 1.00 26.59 121 SER A C 1
ATOM 964 O O . SER A 1 121 ? 17.434 4.767 26.493 1.00 24.75 121 SER A O 1
ATOM 967 N N . LYS A 1 122 ? 16.173 6.621 26.728 1.00 27.33 122 LYS A N 1
ATOM 968 C CA . LYS A 1 122 ? 16.909 7.253 27.787 1.00 28.46 122 LYS A CA 1
ATOM 969 C C . LYS A 1 122 ? 16.765 6.494 29.103 1.00 27.77 122 LYS A C 1
ATOM 970 O O . LYS A 1 122 ? 17.582 6.742 29.987 1.00 26.64 122 LYS A O 1
ATOM 976 N N . PHE A 1 123 ? 15.786 5.597 29.218 1.00 25.85 123 PHE A N 1
ATOM 977 C CA . PHE A 1 123 ? 15.522 4.859 30.449 1.00 25.26 123 PHE A CA 1
ATOM 978 C C . PHE A 1 123 ? 15.845 3.385 30.441 1.00 26.58 123 PHE A C 1
ATOM 979 O O . PHE A 1 123 ? 15.462 2.632 31.354 1.00 25.80 123 PHE A O 1
ATOM 987 N N . LYS A 1 124 ? 16.603 2.893 29.465 1.00 28.30 124 LYS A N 1
ATOM 988 C CA . LYS A 1 124 ? 16.977 1.468 29.405 1.00 28.12 124 LYS A CA 1
ATOM 989 C C . LYS A 1 124 ? 17.957 1.068 30.487 1.00 26.63 124 LYS A C 1
ATOM 990 O O . LYS A 1 124 ? 18.831 1.756 31.006 1.00 24.91 124 LYS A O 1
ATOM 996 N N . CYS A 1 125 ? 17.853 -0.175 30.914 1.00 27.48 125 CYS A N 1
ATOM 997 C CA . CYS A 1 125 ? 18.679 -0.834 31.902 1.00 29.35 125 CYS A CA 1
ATOM 998 C C . CYS A 1 125 ? 19.845 -1.615 31.291 1.00 33.27 125 CYS A C 1
ATOM 999 O O . CYS A 1 125 ? 21.027 -1.299 31.601 1.00 35.24 125 CYS A O 1
#

CATH classification: 1.10.530.10

Organism: Tachyglossus aculeatus aculeatus (NCBI:txid49271)